Protein AF-G9K6S7-F1 (afdb_monomer_lite)

Organism: Mustela putorius furo (NCBI:txid9669)

InterPro domains:
  IPR003279 Potassium channel, inwardly rectifying, Kir6.2 [PR01332] (51-60)
  IPR003279 Potassium channel, inwardly rectifying, Kir6.2 [PR01332] (71-89)
  IPR013518 Potassium channel, inwardly rectifying, Kir, cytoplasmic [G3DSA:2.60.40.1400] (1-57)
  IPR014756 Immunoglobulin E-set [SSF81296] (1-52)
  IPR016449 Potassium channel, inwardly rectifying, Kir [PR01320] (1-18)
  IPR016449 Potassium channel, inwardly rectifying, Kir [PR01320] (25-39)
  IPR016449 Potassium channel, inwardly rectifying, Kir [PTHR11767] (1-53)
  IPR041647 Inward rectifier potassium channel, C-terminal [PF17655] (1-52)

Sequence (89 aa):
TSYLADEILWGQRFVPIVAEEDGRYSVDYSKFGNTIKVPTPLCTARQLDEDRSLLDALTLASSRGPLRKRSVAVAKTKPKFSISPDSLS

Foldseek 3Di:
DDDDPVRDDPQKDQDDQWDDDPNDIDGHCVSPPPIDGHDDDPDDPVVVVVVVVVVVVVVVVVPPDPDPDDDDDPDPDDDDDDDDPPPDD

pLDDT: mean 80.88, std 18.04, range [48.47, 98.31]

Structure (mmCIF, N/CA/C/O backbone):
data_AF-G9K6S7-F1
#
_entry.id   AF-G9K6S7-F1
#
loop_
_atom_site.group_PDB
_atom_site.id
_atom_site.type_symbol
_atom_site.label_atom_id
_atom_site.label_alt_id
_atom_site.label_comp_id
_atom_site.label_asym_id
_atom_site.label_entity_id
_atom_site.label_seq_id
_atom_site.pdbx_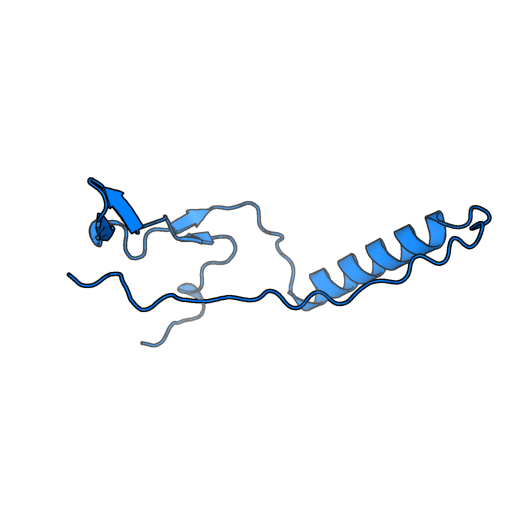PDB_ins_code
_atom_site.Cartn_x
_atom_site.Cartn_y
_atom_site.Cartn_z
_atom_site.occupancy
_atom_site.B_iso_or_equiv
_atom_site.auth_seq_id
_atom_site.auth_comp_id
_atom_site.auth_asym_id
_atom_site.auth_atom_id
_atom_site.pdbx_PDB_model_num
ATOM 1 N N . THR A 1 1 ? 13.291 -0.963 12.800 1.00 82.62 1 THR A N 1
ATOM 2 C CA . THR A 1 1 ? 12.876 -2.228 12.161 1.00 82.62 1 THR A CA 1
ATOM 3 C C . THR A 1 1 ? 13.523 -2.291 10.794 1.00 82.62 1 THR A C 1
ATOM 5 O O . THR A 1 1 ? 13.655 -1.247 10.166 1.00 82.62 1 THR A O 1
ATOM 8 N N . SER A 1 2 ? 13.981 -3.469 10.374 1.00 96.75 2 SER A N 1
ATOM 9 C CA . SER A 1 2 ? 14.603 -3.710 9.062 1.00 96.75 2 SER A CA 1
ATOM 10 C C . SER A 1 2 ? 13.831 -4.819 8.357 1.00 96.75 2 SER A C 1
ATOM 12 O O . SER A 1 2 ? 13.249 -5.645 9.056 1.00 96.75 2 SER A O 1
ATOM 14 N N . TYR A 1 3 ? 13.848 -4.830 7.022 1.00 96.94 3 TYR A N 1
ATOM 15 C CA . TYR A 1 3 ? 13.149 -5.832 6.216 1.00 96.94 3 TYR A CA 1
ATOM 16 C C . TYR A 1 3 ? 14.085 -6.508 5.204 1.00 96.94 3 TYR A C 1
ATOM 18 O O . TYR A 1 3 ? 14.961 -5.848 4.639 1.00 96.94 3 TYR A O 1
ATOM 26 N N . LEU A 1 4 ? 13.892 -7.806 4.970 1.00 98.31 4 LEU A N 1
ATOM 27 C CA . LEU A 1 4 ? 14.516 -8.579 3.892 1.00 98.31 4 LEU A CA 1
ATOM 28 C C . LEU A 1 4 ? 13.749 -8.397 2.574 1.00 98.31 4 LEU A C 1
ATOM 30 O O . LEU A 1 4 ? 12.597 -7.967 2.564 1.00 98.31 4 LEU A O 1
ATOM 34 N N . ALA A 1 5 ? 14.370 -8.755 1.446 1.00 96.94 5 ALA A N 1
ATOM 35 C CA . ALA A 1 5 ? 13.735 -8.643 0.129 1.00 96.94 5 ALA A CA 1
ATOM 36 C C . ALA A 1 5 ? 12.403 -9.415 0.055 1.00 96.94 5 ALA A C 1
ATOM 38 O O . ALA A 1 5 ? 11.419 -8.895 -0.465 1.00 96.94 5 ALA A O 1
ATOM 39 N N . ASP A 1 6 ? 12.357 -10.604 0.657 1.00 96.31 6 ASP A N 1
ATOM 40 C CA . ASP A 1 6 ? 11.180 -11.481 0.646 1.00 96.31 6 ASP A CA 1
ATOM 41 C C . ASP A 1 6 ? 10.046 -10.991 1.567 1.00 96.31 6 ASP A C 1
ATOM 43 O O . A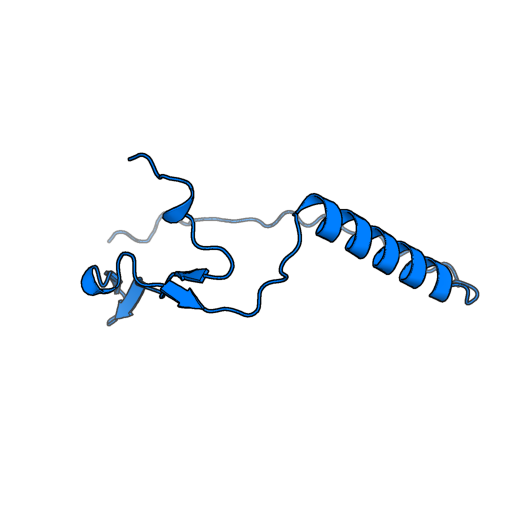SP A 1 6 ? 8.912 -11.457 1.470 1.00 96.31 6 ASP A O 1
ATOM 47 N N . GLU A 1 7 ? 10.327 -10.028 2.448 1.00 96.56 7 GLU A N 1
ATOM 48 C CA . GLU A 1 7 ? 9.334 -9.410 3.335 1.00 96.56 7 GLU A CA 1
ATOM 49 C C . GLU A 1 7 ? 8.632 -8.215 2.665 1.00 96.56 7 GLU A C 1
ATOM 51 O O . GLU A 1 7 ? 7.586 -7.756 3.130 1.00 96.56 7 GLU A O 1
ATOM 56 N N . ILE A 1 8 ? 9.175 -7.718 1.547 1.00 95.50 8 ILE A N 1
ATOM 57 C CA . ILE A 1 8 ? 8.602 -6.611 0.778 1.00 95.50 8 ILE A CA 1
ATOM 58 C C . ILE A 1 8 ? 7.677 -7.181 -0.295 1.00 95.50 8 ILE A C 1
ATOM 60 O O . ILE A 1 8 ? 8.071 -7.504 -1.415 1.00 95.50 8 ILE A O 1
ATOM 64 N N . LEU A 1 9 ? 6.399 -7.282 0.052 1.00 96.25 9 LEU A N 1
ATOM 65 C CA . LEU A 1 9 ? 5.387 -7.845 -0.832 1.00 96.25 9 LEU A CA 1
ATOM 66 C C . LEU A 1 9 ? 4.871 -6.796 -1.834 1.00 96.25 9 LEU A C 1
ATOM 68 O O . LEU A 1 9 ? 4.114 -5.891 -1.475 1.00 96.25 9 LEU A O 1
ATOM 72 N N . TRP A 1 10 ? 5.241 -6.938 -3.111 1.00 96.25 10 TRP A N 1
ATOM 73 C CA . TRP A 1 10 ? 4.717 -6.092 -4.189 1.00 96.25 10 TRP A CA 1
ATOM 74 C C . TRP A 1 10 ? 3.235 -6.376 -4.468 1.00 96.25 10 TRP A C 1
ATOM 76 O O . TRP A 1 10 ? 2.775 -7.517 -4.412 1.00 96.25 10 TRP A O 1
ATOM 86 N N . GLY A 1 11 ? 2.483 -5.325 -4.793 1.00 96.81 11 GLY A N 1
ATOM 87 C CA . GLY A 1 11 ? 1.057 -5.424 -5.110 1.00 96.81 11 GLY A CA 1
ATOM 88 C C . GLY A 1 11 ? 0.152 -5.742 -3.920 1.00 96.81 11 GLY A C 1
ATOM 89 O O . GLY A 1 11 ? -0.908 -6.349 -4.083 1.00 96.81 11 GLY A O 1
ATOM 90 N N . GLN A 1 12 ? 0.568 -5.330 -2.724 1.00 97.56 12 GLN A N 1
ATOM 91 C CA . GLN A 1 12 ? -0.208 -5.434 -1.494 1.00 97.56 12 GLN A CA 1
ATOM 92 C C . GLN A 1 12 ? -0.644 -4.052 -1.005 1.00 97.56 12 GLN A C 1
ATOM 94 O O . GLN A 1 12 ? 0.093 -3.072 -1.113 1.00 97.56 12 GLN A O 1
ATOM 99 N N . ARG A 1 13 ? -1.840 -3.976 -0.419 1.00 97.62 13 ARG A N 1
ATOM 100 C CA . ARG A 1 13 ? -2.366 -2.778 0.246 1.00 97.62 13 ARG A CA 1
ATOM 101 C C . ARG A 1 13 ? -2.709 -3.101 1.694 1.00 97.62 13 ARG A C 1
ATOM 103 O O . ARG A 1 13 ? -3.319 -4.132 1.956 1.00 97.62 13 ARG A O 1
ATOM 110 N N . PHE A 1 14 ? -2.359 -2.216 2.625 1.00 97.62 14 PHE A N 1
ATOM 111 C CA . PHE A 1 14 ? -2.741 -2.374 4.029 1.00 97.62 14 PHE A CA 1
ATOM 112 C C . PHE A 1 14 ? -4.255 -2.278 4.220 1.00 97.62 14 PHE A C 1
ATOM 114 O O . PHE A 1 14 ? -4.927 -1.436 3.615 1.00 97.62 14 PHE A O 1
ATOM 121 N N . VAL A 1 15 ? -4.778 -3.140 5.090 1.00 97.19 15 VAL A N 1
ATOM 122 C CA . VAL A 1 15 ? -6.166 -3.064 5.545 1.00 97.19 15 VAL A CA 1
ATOM 123 C C . VAL A 1 15 ? -6.344 -1.782 6.375 1.00 97.19 15 VAL A C 1
ATOM 125 O O . VAL A 1 15 ? -5.499 -1.495 7.223 1.00 97.19 15 VAL A O 1
ATOM 128 N N . PRO A 1 16 ? -7.414 -0.991 6.162 1.00 96.12 16 PRO A N 1
ATOM 129 C CA . PRO A 1 16 ? -7.704 0.165 7.003 1.00 96.12 16 PRO A CA 1
ATOM 130 C C . PRO A 1 16 ? -7.908 -0.254 8.463 1.00 96.12 16 PRO A C 1
ATOM 132 O O . PRO A 1 16 ? -8.730 -1.126 8.750 1.00 96.12 16 PRO A O 1
ATOM 135 N N . ILE A 1 17 ? -7.160 0.372 9.372 1.00 96.56 17 ILE A N 1
ATOM 136 C CA . ILE A 1 17 ? -7.204 0.060 10.811 1.00 96.56 17 ILE A CA 1
ATOM 137 C C . ILE A 1 17 ? -7.887 1.144 11.645 1.00 96.56 17 ILE A C 1
ATOM 139 O O . ILE A 1 17 ? -8.195 0.902 12.805 1.00 96.56 17 ILE A O 1
ATOM 143 N N . VAL A 1 18 ? -8.097 2.332 11.077 1.00 96.25 18 VAL A N 1
ATOM 144 C CA . VAL A 1 18 ? -8.736 3.458 11.766 1.00 96.25 18 VAL A CA 1
ATOM 145 C C . VAL A 1 18 ? -10.199 3.517 11.356 1.00 96.25 18 VAL A C 1
ATOM 147 O O . VAL A 1 18 ? -10.501 3.500 10.161 1.00 96.25 18 VAL A O 1
ATOM 150 N N . ALA A 1 19 ? -11.084 3.605 12.341 1.00 93.50 19 ALA A N 1
ATOM 151 C CA . ALA A 1 19 ? -12.510 3.814 12.151 1.00 93.50 19 ALA A CA 1
ATOM 152 C C . ALA A 1 19 ? -12.986 4.966 13.040 1.00 93.50 19 ALA A C 1
ATOM 154 O O . ALA A 1 19 ? -12.369 5.271 14.060 1.00 93.50 19 ALA A O 1
ATOM 155 N N . GLU A 1 20 ? -14.066 5.620 12.631 1.00 94.56 20 GLU A N 1
ATOM 156 C CA . GLU A 1 20 ? -14.778 6.570 13.478 1.00 94.56 20 GLU A CA 1
ATOM 157 C C . GLU A 1 20 ? -15.980 5.856 14.097 1.00 94.56 20 GLU A C 1
ATOM 159 O O . GLU A 1 20 ? -16.807 5.294 13.379 1.00 94.56 20 GLU A O 1
ATOM 164 N N . GLU A 1 21 ? -16.059 5.869 15.422 1.00 89.44 21 GLU A N 1
ATOM 165 C CA . GLU A 1 21 ? -17.166 5.316 16.195 1.00 89.44 21 GLU A CA 1
ATOM 166 C C . GLU A 1 21 ? -17.511 6.313 17.306 1.00 89.44 21 GLU A C 1
ATOM 168 O O . GLU A 1 21 ? -16.630 6.785 18.027 1.00 89.44 21 GLU A O 1
ATOM 173 N N . ASP A 1 22 ? -18.785 6.700 17.394 1.00 88.06 22 ASP A N 1
ATOM 174 C CA . ASP A 1 22 ? -19.307 7.644 18.393 1.00 88.06 22 ASP A CA 1
ATOM 175 C C . ASP A 1 22 ? -18.545 8.984 18.479 1.00 88.06 22 ASP A C 1
ATOM 177 O O . ASP A 1 22 ? -18.277 9.516 19.561 1.00 88.06 22 ASP A O 1
ATOM 181 N N . GLY A 1 23 ? -18.169 9.539 17.320 1.00 92.56 23 GLY A N 1
ATOM 182 C CA . GLY A 1 23 ? -17.434 10.807 17.222 1.00 92.56 23 GLY A CA 1
ATOM 183 C C . GLY A 1 23 ? -15.985 10.721 17.710 1.00 92.56 23 GLY A C 1
ATOM 184 O O . GLY A 1 23 ? -15.355 11.745 17.983 1.00 92.56 23 GLY A O 1
ATOM 185 N N . ARG A 1 24 ? -15.447 9.505 17.852 1.00 94.12 24 ARG A N 1
ATOM 186 C CA . ARG A 1 24 ? -14.062 9.237 18.242 1.00 94.12 24 ARG A CA 1
ATOM 187 C C . ARG A 1 24 ? -13.386 8.379 17.186 1.00 94.12 24 ARG A C 1
ATOM 189 O O . ARG A 1 24 ? -13.985 7.472 16.621 1.00 94.12 24 ARG A O 1
ATOM 196 N N . TYR A 1 25 ? -12.100 8.626 16.967 1.00 95.69 25 TYR A N 1
ATOM 197 C CA . TYR A 1 25 ? -11.277 7.742 16.150 1.00 95.69 25 TYR A CA 1
ATOM 198 C C . TYR A 1 25 ? -10.752 6.589 17.002 1.00 95.69 25 TYR A C 1
ATOM 200 O O . TYR A 1 25 ? -10.047 6.808 17.989 1.00 95.69 25 TYR A O 1
ATOM 208 N N . SER A 1 26 ? -11.084 5.364 16.609 1.00 94.19 26 SER A N 1
ATOM 209 C CA . SER A 1 26 ? -10.569 4.129 17.192 1.00 94.19 26 SER A CA 1
ATOM 210 C C . SER A 1 26 ? -9.601 3.446 16.222 1.00 94.19 26 SER A C 1
ATOM 212 O O . SER A 1 26 ? -9.673 3.624 15.002 1.00 94.19 26 SER A O 1
ATOM 214 N N . VAL A 1 27 ? -8.643 2.692 16.770 1.00 96.00 27 VAL A N 1
ATOM 215 C CA . VAL A 1 27 ? -7.630 1.962 15.995 1.00 96.00 27 VAL A CA 1
ATOM 216 C C . VAL A 1 27 ? -7.698 0.479 16.340 1.00 96.00 27 VAL A C 1
ATOM 218 O O . VAL A 1 27 ? -7.481 0.091 17.486 1.00 96.00 27 VAL A O 1
ATOM 221 N N . ASP A 1 28 ? -7.960 -0.354 15.339 1.00 95.12 28 ASP A N 1
ATOM 222 C CA . ASP A 1 28 ? -7.977 -1.809 15.455 1.00 95.12 28 ASP A CA 1
ATOM 223 C C . ASP A 1 28 ? -6.583 -2.398 15.181 1.00 95.12 28 ASP A C 1
ATOM 225 O O . ASP A 1 28 ? -6.208 -2.697 14.043 1.00 95.12 28 ASP A O 1
ATOM 229 N N . TYR A 1 29 ? -5.806 -2.586 16.249 1.00 96.06 29 TYR A N 1
ATOM 230 C CA . TYR A 1 29 ? -4.462 -3.162 16.166 1.00 96.06 29 TYR A CA 1
ATOM 231 C C . TYR A 1 29 ? -4.443 -4.638 15.754 1.00 96.06 29 TYR A C 1
ATOM 233 O O . TYR A 1 29 ? -3.393 -5.123 15.341 1.00 96.06 29 TYR A O 1
ATOM 241 N N . SER A 1 30 ? -5.571 -5.358 15.791 1.00 95.81 30 SER A N 1
ATOM 242 C CA . SER A 1 30 ? -5.619 -6.740 15.285 1.00 95.81 30 SER A CA 1
ATOM 243 C C . SER A 1 30 ? -5.433 -6.809 13.766 1.00 95.81 30 SER A C 1
ATOM 245 O O . SER A 1 30 ? -4.980 -7.818 13.228 1.00 95.81 30 SER A O 1
ATOM 247 N N . LYS A 1 31 ? -5.741 -5.711 13.066 1.00 94.12 31 LYS A N 1
ATOM 248 C CA . LYS A 1 31 ? -5.528 -5.556 11.624 1.00 94.12 31 LYS A CA 1
ATOM 249 C C . LYS A 1 31 ? -4.145 -5.000 11.285 1.00 94.12 31 LYS A C 1
ATOM 251 O O . LYS A 1 31 ? -3.823 -4.851 10.106 1.00 94.12 31 LYS A O 1
ATOM 256 N N . PHE A 1 32 ? -3.327 -4.683 12.289 1.00 91.50 32 PHE A N 1
ATOM 257 C CA . PHE A 1 32 ? -1.999 -4.124 12.082 1.00 91.50 32 PHE A CA 1
ATOM 258 C C . PHE A 1 32 ? -1.091 -5.154 11.395 1.00 91.50 32 PHE A C 1
ATOM 260 O O . PHE A 1 32 ? -0.843 -6.233 11.922 1.00 91.50 32 PHE A O 1
ATOM 267 N N . GLY A 1 33 ? -0.621 -4.823 10.191 1.00 93.62 33 GLY A N 1
ATOM 268 C CA . GLY A 1 33 ? 0.172 -5.722 9.344 1.00 93.62 33 GLY A CA 1
ATOM 269 C C . GLY A 1 33 ? -0.643 -6.553 8.349 1.00 93.62 33 GLY A C 1
ATOM 270 O O . GLY A 1 33 ? -0.062 -7.127 7.429 1.00 93.62 33 GLY A O 1
ATOM 271 N N . ASN A 1 34 ? -1.977 -6.565 8.450 1.00 96.25 34 ASN A N 1
ATOM 272 C CA . ASN A 1 34 ? -2.813 -7.259 7.475 1.00 96.25 34 ASN A CA 1
ATOM 273 C C . ASN A 1 34 ? -2.784 -6.527 6.130 1.00 96.25 34 ASN A C 1
ATOM 275 O O . ASN A 1 34 ? -2.946 -5.304 6.049 1.00 96.25 34 ASN A O 1
ATOM 279 N N . THR A 1 35 ? -2.618 -7.297 5.058 1.00 97.31 35 THR A N 1
ATOM 280 C CA . THR A 1 35 ? -2.565 -6.791 3.686 1.00 97.31 35 THR A CA 1
ATOM 281 C C . THR A 1 35 ? -3.518 -7.551 2.770 1.00 97.31 35 THR A C 1
ATOM 283 O O . THR A 1 35 ? -3.875 -8.701 3.026 1.00 97.31 35 THR A O 1
ATOM 286 N N . ILE A 1 36 ? -3.957 -6.882 1.704 1.00 97.25 36 ILE A N 1
ATOM 287 C CA . ILE A 1 36 ? -4.783 -7.447 0.637 1.00 97.25 36 ILE A CA 1
ATOM 288 C C . ILE A 1 36 ? -4.088 -7.285 -0.714 1.00 97.25 36 ILE A C 1
ATOM 290 O O . ILE A 1 36 ? -3.509 -6.233 -1.003 1.00 97.25 36 ILE A O 1
ATOM 294 N N . LYS A 1 37 ? -4.199 -8.312 -1.563 1.00 96.94 37 LYS A N 1
ATOM 295 C CA . LYS A 1 37 ? -3.679 -8.270 -2.933 1.00 96.94 37 LYS A CA 1
ATOM 296 C C . LYS A 1 37 ? -4.480 -7.266 -3.754 1.00 96.94 37 LYS A C 1
ATOM 298 O O . LYS A 1 37 ? -5.709 -7.310 -3.757 1.00 96.94 37 LYS A O 1
ATOM 303 N N . VAL A 1 38 ? -3.784 -6.397 -4.478 1.00 97.44 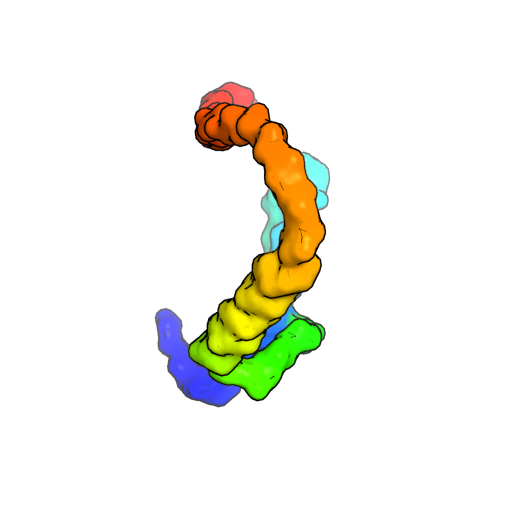38 VAL A N 1
ATOM 304 C CA . VAL A 1 38 ? -4.387 -5.406 -5.376 1.00 97.44 38 VAL A CA 1
ATOM 305 C C . VAL A 1 38 ? -3.780 -5.513 -6.775 1.00 97.44 38 VAL A C 1
ATOM 307 O O . VAL A 1 38 ? -2.576 -5.765 -6.892 1.00 97.44 38 VAL A O 1
ATOM 310 N N . PRO A 1 39 ? -4.571 -5.320 -7.850 1.00 96.62 39 PRO A N 1
ATOM 311 C CA . PRO A 1 39 ? -4.046 -5.304 -9.211 1.00 96.62 39 PRO A CA 1
ATOM 312 C C . PRO A 1 39 ? -2.950 -4.246 -9.340 1.00 96.62 39 PRO A C 1
ATOM 314 O O . PRO A 1 39 ? -3.216 -3.049 -9.274 1.00 96.62 39 PRO A O 1
ATOM 317 N N . THR A 1 40 ? -1.711 -4.706 -9.481 1.00 95.75 40 THR A N 1
ATOM 318 C CA . THR A 1 40 ? -0.523 -3.852 -9.547 1.00 95.75 40 THR A CA 1
ATOM 319 C C . THR A 1 40 ? 0.334 -4.332 -10.706 1.00 95.75 40 THR A C 1
ATOM 321 O O . THR A 1 40 ? 0.539 -5.543 -10.831 1.00 95.75 40 THR A O 1
ATOM 324 N N . PRO A 1 41 ? 0.819 -3.430 -11.572 1.00 94.94 41 PRO A N 1
ATOM 325 C CA . PRO A 1 41 ? 1.643 -3.827 -12.701 1.00 94.94 41 PRO A CA 1
ATOM 326 C C . PRO A 1 41 ? 2.934 -4.503 -12.223 1.00 94.94 41 PRO A C 1
ATOM 328 O O . PRO A 1 41 ? 3.571 -4.069 -11.260 1.00 94.94 41 PRO A O 1
ATOM 331 N N . LEU A 1 42 ? 3.316 -5.583 -12.906 1.00 93.69 42 LEU A N 1
ATOM 332 C CA . LEU A 1 42 ? 4.553 -6.329 -12.657 1.00 93.69 42 LEU A CA 1
ATOM 333 C C . LEU A 1 42 ? 5.695 -5.751 -13.496 1.00 93.69 42 LEU A C 1
ATOM 335 O O . LEU A 1 42 ? 6.302 -6.440 -14.311 1.00 93.69 42 LEU A O 1
ATOM 339 N N . CYS A 1 43 ? 5.949 -4.459 -13.327 1.00 93.81 43 CYS A N 1
ATOM 340 C CA . CYS A 1 43 ? 7.037 -3.763 -13.991 1.00 93.81 43 CYS A CA 1
ATOM 341 C C . CYS A 1 43 ? 7.875 -3.000 -12.971 1.00 93.81 43 CYS A C 1
ATOM 343 O O . CYS A 1 43 ? 7.463 -2.746 -11.837 1.00 93.81 43 CYS A O 1
ATOM 345 N N . THR A 1 44 ? 9.085 -2.642 -13.381 1.00 95.56 44 THR A N 1
ATOM 346 C CA . THR A 1 44 ? 9.902 -1.721 -12.593 1.00 95.56 44 THR A CA 1
ATOM 347 C C . THR A 1 44 ? 9.291 -0.320 -12.635 1.00 95.56 44 THR A C 1
ATOM 349 O O . THR A 1 44 ? 8.657 0.056 -13.621 1.00 95.56 44 THR A O 1
ATOM 352 N N . ALA A 1 45 ? 9.534 0.492 -11.602 1.00 93.00 45 ALA A N 1
ATOM 353 C CA . ALA A 1 45 ? 9.084 1.887 -11.587 1.00 93.00 45 ALA A CA 1
ATOM 354 C C . ALA A 1 45 ? 9.565 2.664 -12.828 1.00 93.00 45 ALA A C 1
ATOM 356 O O . ALA A 1 45 ? 8.809 3.427 -13.415 1.00 93.00 45 ALA A O 1
ATOM 357 N N . ARG A 1 46 ? 10.792 2.379 -13.284 1.00 94.25 46 ARG A N 1
ATOM 358 C CA . ARG A 1 46 ? 11.362 2.967 -14.499 1.00 94.25 46 ARG A CA 1
ATOM 359 C C . ARG A 1 46 ? 10.553 2.630 -15.754 1.00 94.25 46 ARG A C 1
ATOM 361 O O . ARG A 1 46 ? 10.249 3.529 -16.525 1.00 94.25 46 ARG A O 1
ATOM 368 N N . GLN A 1 47 ? 10.211 1.358 -15.956 1.00 95.00 47 GLN A N 1
ATOM 369 C CA . GLN A 1 47 ? 9.396 0.943 -17.104 1.00 95.00 47 GLN A CA 1
ATOM 370 C C . GLN A 1 47 ? 8.005 1.584 -17.057 1.00 95.00 47 GLN A C 1
ATOM 372 O O . GLN A 1 47 ? 7.505 2.034 -18.079 1.00 95.00 47 GLN A O 1
ATOM 377 N N . LEU A 1 48 ? 7.408 1.686 -15.864 1.00 93.00 48 LEU A N 1
ATOM 378 C CA . LEU A 1 48 ? 6.115 2.347 -15.680 1.00 93.00 48 LEU A CA 1
ATOM 379 C C . LEU A 1 48 ? 6.168 3.824 -16.108 1.00 93.00 48 LEU A C 1
ATOM 381 O O . LEU A 1 48 ? 5.259 4.298 -16.788 1.00 93.00 48 LEU A O 1
ATOM 385 N N . ASP A 1 49 ? 7.238 4.540 -15.754 1.00 93.75 49 ASP A N 1
ATOM 386 C CA . ASP A 1 49 ? 7.444 5.934 -16.163 1.00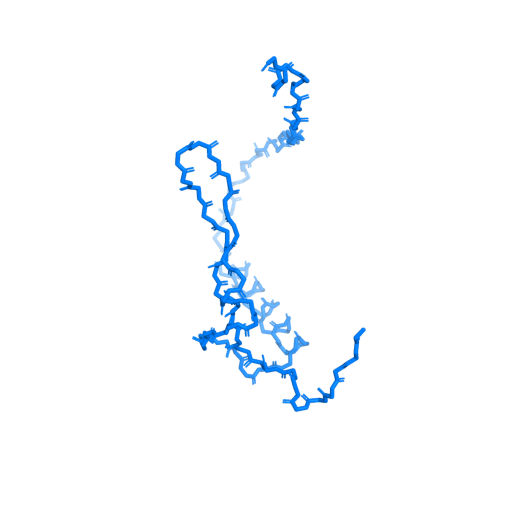 93.75 49 ASP A CA 1
ATOM 387 C C . ASP A 1 49 ? 7.682 6.080 -17.674 1.00 93.75 49 ASP A C 1
ATOM 389 O O . ASP A 1 49 ? 7.170 7.017 -18.294 1.00 93.75 49 ASP A O 1
ATOM 393 N N . GLU A 1 50 ? 8.428 5.154 -18.280 1.00 94.19 50 GLU A N 1
ATOM 394 C CA . GLU A 1 50 ? 8.646 5.095 -19.730 1.00 94.19 50 GLU A CA 1
ATOM 395 C C . GLU A 1 50 ? 7.310 4.884 -20.469 1.00 94.19 50 GLU A C 1
ATOM 397 O O . GLU A 1 50 ? 6.961 5.679 -21.345 1.00 94.19 50 GLU A O 1
ATOM 402 N N . ASP A 1 51 ? 6.505 3.903 -20.051 1.00 90.69 51 ASP A N 1
ATOM 403 C CA . ASP A 1 51 ? 5.187 3.614 -20.631 1.00 90.69 51 ASP A CA 1
ATOM 404 C C . ASP A 1 51 ? 4.215 4.787 -20.456 1.00 90.69 51 ASP A C 1
ATOM 406 O O . ASP A 1 51 ? 3.517 5.182 -21.394 1.00 90.69 51 ASP A O 1
ATOM 410 N N . ARG A 1 52 ? 4.195 5.405 -19.270 1.00 89.50 52 ARG A N 1
ATOM 411 C CA . ARG A 1 52 ? 3.392 6.605 -19.009 1.00 89.50 52 ARG A CA 1
ATOM 412 C C . ARG A 1 52 ? 3.799 7.762 -19.919 1.00 89.50 52 ARG A C 1
ATOM 414 O O . ARG A 1 52 ? 2.932 8.438 -20.466 1.00 89.50 52 ARG A O 1
ATOM 421 N N . SER A 1 53 ? 5.099 7.969 -20.110 1.00 83.94 53 SER A N 1
ATOM 422 C CA . SER A 1 53 ? 5.616 9.017 -20.995 1.00 83.94 53 SER A CA 1
ATOM 423 C C . SER A 1 53 ? 5.203 8.781 -22.451 1.00 83.94 53 SER A C 1
ATOM 425 O O . SER A 1 53 ? 4.851 9.729 -23.155 1.00 83.94 53 SER A O 1
ATOM 427 N N . LEU A 1 54 ? 5.193 7.521 -22.900 1.00 83.31 54 LEU A N 1
ATOM 428 C CA . LEU A 1 54 ? 4.695 7.148 -24.226 1.00 83.31 54 LEU A CA 1
ATOM 429 C C . LEU A 1 54 ? 3.192 7.425 -24.368 1.00 83.31 54 LEU A C 1
ATOM 431 O O . LEU A 1 54 ? 2.774 8.008 -25.369 1.00 83.31 54 LEU A O 1
ATOM 435 N N . LEU A 1 55 ? 2.382 7.066 -23.368 1.00 85.00 55 LEU A N 1
ATOM 436 C CA . LEU A 1 55 ? 0.942 7.349 -23.360 1.00 85.00 55 LEU A CA 1
ATOM 437 C C . LEU A 1 55 ? 0.652 8.856 -23.402 1.00 85.00 55 LEU A C 1
ATOM 439 O O . LEU A 1 55 ? -0.196 9.300 -24.183 1.00 85.00 55 LEU A O 1
ATOM 443 N N . ASP A 1 56 ? 1.383 9.657 -22.627 1.00 84.00 56 ASP A N 1
ATOM 444 C CA . ASP A 1 56 ? 1.249 11.116 -22.621 1.00 84.00 56 ASP A CA 1
ATOM 445 C C . ASP A 1 56 ? 1.641 11.718 -23.984 1.00 84.00 56 ASP A C 1
ATOM 447 O O . ASP A 1 56 ? 0.920 12.559 -24.531 1.00 84.00 56 ASP A O 1
ATOM 451 N N . ALA A 1 57 ? 2.731 11.245 -24.599 1.00 78.44 57 ALA A N 1
ATOM 452 C CA . ALA A 1 57 ? 3.168 11.694 -25.922 1.00 78.44 57 ALA A CA 1
ATOM 453 C C . ALA A 1 57 ? 2.154 11.353 -27.029 1.00 78.44 57 ALA A C 1
ATOM 455 O O . ALA A 1 57 ? 1.888 12.183 -27.902 1.00 78.44 57 ALA A O 1
ATOM 456 N N . LEU A 1 58 ? 1.554 10.160 -26.984 1.00 76.31 58 LEU A N 1
ATOM 457 C CA . LEU A 1 58 ? 0.499 9.745 -27.913 1.00 76.31 58 LEU A CA 1
ATOM 458 C C . LEU A 1 58 ? -0.781 10.564 -27.717 1.00 76.31 58 LEU A C 1
ATOM 460 O O . LEU A 1 58 ? -1.404 10.976 -28.696 1.00 76.31 58 LEU A O 1
ATOM 464 N N . THR A 1 59 ? -1.142 10.864 -26.469 1.00 74.56 59 THR A N 1
ATOM 465 C CA . THR A 1 59 ? -2.299 11.710 -26.136 1.00 74.56 59 THR A CA 1
ATOM 466 C C . THR A 1 59 ? -2.112 13.130 -26.678 1.00 74.56 59 THR A C 1
ATOM 468 O O . THR A 1 59 ? -3.005 13.683 -27.327 1.00 74.56 59 THR A O 1
ATOM 471 N N . LEU A 1 60 ? -0.917 13.705 -26.512 1.00 67.62 60 LEU A N 1
ATOM 472 C CA . LEU A 1 60 ? -0.559 15.003 -27.088 1.00 67.62 60 LEU A CA 1
ATOM 473 C C . LEU A 1 60 ? -0.531 14.966 -28.624 1.00 67.62 60 LEU A C 1
ATOM 475 O O . LEU A 1 60 ? -1.026 15.891 -29.269 1.00 67.62 60 LEU A O 1
ATOM 479 N N . ALA A 1 61 ? -0.018 13.895 -29.231 1.00 64.38 61 ALA A N 1
ATOM 480 C CA . ALA A 1 61 ? -0.013 13.726 -30.684 1.00 64.38 61 ALA A CA 1
ATOM 481 C C . ALA A 1 61 ? -1.423 13.532 -31.278 1.00 64.38 61 ALA A C 1
ATOM 483 O O . ALA A 1 61 ? -1.670 13.975 -32.401 1.00 64.38 61 ALA A O 1
ATOM 484 N N . SER A 1 62 ? -2.346 12.918 -30.529 1.00 59.66 62 SER A N 1
ATOM 485 C CA . SER A 1 62 ? -3.757 12.746 -30.902 1.00 59.66 62 SER A CA 1
ATOM 486 C C . SER A 1 62 ? -4.529 14.072 -30.859 1.00 59.66 62 SER A C 1
ATOM 488 O O . SER A 1 62 ? -5.390 14.317 -31.702 1.00 59.66 62 SER A O 1
ATOM 490 N N . SER A 1 63 ? -4.145 15.001 -29.974 1.00 60.59 63 SER A N 1
ATOM 491 C CA . SER A 1 63 ? -4.734 16.349 -29.891 1.00 60.59 63 SER A CA 1
ATOM 492 C C . SER A 1 63 ? -4.413 17.298 -31.065 1.00 60.59 63 SER A C 1
ATOM 494 O O . SER A 1 63 ? -4.725 18.485 -30.996 1.00 60.59 63 SER A O 1
ATOM 496 N N . ARG A 1 64 ? -3.865 16.800 -32.186 1.00 56.28 64 ARG A N 1
ATOM 497 C CA . ARG A 1 64 ? -3.620 17.557 -33.435 1.00 56.28 64 ARG A CA 1
ATOM 498 C C . ARG A 1 64 ? -4.898 17.903 -34.226 1.00 56.28 64 ARG A C 1
ATOM 500 O O . ARG A 1 64 ? -4.891 17.930 -35.453 1.00 56.28 64 ARG A O 1
ATOM 507 N N . GLY A 1 65 ? -5.991 18.224 -33.538 1.00 60.09 65 GLY A N 1
ATOM 508 C CA . GLY A 1 65 ? -7.029 19.095 -34.093 1.00 60.09 65 GLY A CA 1
ATOM 509 C C . GLY A 1 65 ? -6.593 20.561 -33.950 1.00 60.09 65 GLY A C 1
ATOM 510 O O . GLY A 1 65 ? -5.778 20.862 -33.080 1.00 60.09 65 GLY A O 1
ATOM 511 N N . PRO A 1 66 ? -7.080 21.509 -34.767 1.00 52.84 66 PRO A N 1
ATOM 512 C CA . PRO A 1 66 ? -6.685 22.907 -34.630 1.00 52.84 66 PRO A CA 1
ATOM 513 C C . PRO A 1 66 ? -7.152 23.451 -33.269 1.00 52.84 66 PRO A C 1
ATOM 515 O O . PRO A 1 66 ? -8.331 23.752 -33.078 1.00 52.84 66 PRO A O 1
ATOM 518 N N . LEU A 1 67 ? -6.228 23.588 -32.309 1.00 55.81 67 LEU A N 1
ATOM 519 C CA . LEU A 1 67 ? -6.491 24.253 -31.034 1.00 55.81 67 LEU A CA 1
ATOM 520 C C . LEU A 1 67 ? -6.816 25.731 -31.303 1.00 55.81 67 LEU A C 1
ATOM 522 O O . LEU A 1 67 ? -5.926 26.568 -31.471 1.00 55.81 67 LEU A O 1
ATOM 526 N N . ARG A 1 68 ? -8.107 26.084 -31.286 1.00 59.91 68 ARG A N 1
ATOM 527 C CA . ARG A 1 68 ? -8.529 27.461 -31.004 1.00 59.91 68 ARG A CA 1
ATOM 528 C C . ARG A 1 68 ? -8.016 27.810 -29.607 1.00 59.91 68 ARG A C 1
ATOM 530 O O . ARG A 1 68 ? -8.509 27.282 -28.614 1.00 59.91 68 ARG A O 1
ATOM 537 N N . LYS A 1 69 ? -7.012 28.689 -29.541 1.00 53.19 69 LYS A N 1
ATOM 538 C CA . LYS A 1 69 ? -6.467 29.258 -28.303 1.00 53.19 69 LYS A CA 1
ATOM 539 C C . LYS A 1 69 ? -7.608 29.849 -27.467 1.00 53.19 69 LYS A C 1
ATOM 541 O O . LYS A 1 69 ? -8.082 30.942 -27.754 1.00 53.19 69 LYS A O 1
ATOM 546 N N . ARG A 1 70 ? -8.033 29.148 -26.418 1.00 51.22 70 ARG A N 1
ATOM 547 C CA . ARG A 1 70 ? -8.717 29.774 -25.285 1.00 51.22 70 ARG A CA 1
ATOM 548 C C . ARG A 1 70 ? -7.691 29.932 -24.178 1.00 51.22 70 ARG A C 1
ATOM 550 O O . ARG A 1 70 ? -7.334 28.967 -23.514 1.00 51.22 70 ARG A O 1
ATOM 557 N N . SER A 1 71 ? -7.200 31.153 -24.004 1.00 48.47 71 SER A N 1
ATOM 558 C CA . SER A 1 71 ? -6.475 31.551 -22.803 1.00 48.47 71 SER A CA 1
ATOM 559 C C . SER A 1 71 ? -7.410 31.397 -21.602 1.00 48.47 71 SER A C 1
ATOM 561 O O . SER A 1 71 ? -8.343 32.183 -21.442 1.00 48.47 71 SER A O 1
ATOM 563 N N . VAL A 1 72 ? -7.186 30.380 -20.773 1.00 50.66 72 VAL A N 1
ATOM 564 C CA . VAL A 1 72 ? -7.760 30.317 -19.427 1.00 50.66 72 VAL A CA 1
ATOM 565 C C . VAL A 1 72 ? -6.618 30.577 -18.460 1.00 50.66 72 VAL A C 1
ATOM 567 O O . VAL A 1 72 ? -5.684 29.786 -18.354 1.00 50.66 72 VAL A O 1
ATOM 570 N N . ALA A 1 73 ? -6.669 31.730 -17.798 1.00 60.22 73 ALA A N 1
ATOM 571 C CA . ALA A 1 73 ? -5.774 32.051 -16.702 1.00 60.22 73 ALA A CA 1
ATOM 572 C C . ALA A 1 73 ? -6.017 31.050 -15.562 1.00 60.22 73 ALA A C 1
ATOM 574 O O . ALA A 1 73 ? -7.103 31.007 -14.987 1.00 60.22 73 ALA A O 1
ATOM 575 N N . VAL A 1 74 ? -5.013 30.231 -15.246 1.00 50.72 74 VAL A N 1
ATOM 576 C CA . VAL A 1 74 ? -5.042 29.354 -14.072 1.00 50.72 74 VAL A CA 1
ATOM 577 C C . VAL A 1 74 ? -4.735 30.216 -12.852 1.00 50.72 74 VAL A C 1
ATOM 579 O O . VAL A 1 74 ? -3.582 30.551 -12.580 1.00 50.72 74 VAL A O 1
ATOM 582 N N . ALA A 1 75 ? -5.776 30.605 -12.120 1.00 60.38 75 ALA A N 1
ATOM 583 C CA . ALA A 1 75 ? -5.607 31.178 -10.795 1.00 60.38 75 ALA A CA 1
ATOM 584 C C . ALA A 1 75 ? -5.020 30.097 -9.870 1.00 60.38 75 ALA A C 1
ATOM 586 O O . ALA A 1 75 ? -5.661 29.085 -9.594 1.00 60.38 75 ALA A O 1
ATOM 587 N N . LYS A 1 76 ? -3.783 30.300 -9.397 1.00 49.44 76 LYS A N 1
ATOM 588 C CA . LYS A 1 76 ? -3.177 29.505 -8.318 1.00 49.44 76 LYS A CA 1
ATOM 589 C C . LYS A 1 76 ? -3.930 29.788 -7.015 1.00 49.44 76 LYS A C 1
ATOM 591 O O . LYS A 1 76 ? -3.530 30.662 -6.248 1.00 49.44 76 LYS A O 1
ATOM 596 N N . THR A 1 77 ? -5.000 29.054 -6.736 1.00 57.41 77 THR A N 1
ATOM 597 C CA . THR A 1 77 ? -5.551 28.994 -5.381 1.00 57.41 77 THR A CA 1
ATOM 598 C C . THR A 1 77 ? -4.732 27.985 -4.582 1.00 57.41 77 THR A C 1
ATOM 600 O O . THR A 1 77 ? -4.762 26.780 -4.813 1.00 57.41 77 THR A O 1
ATOM 603 N N . LYS A 1 78 ? -3.917 28.501 -3.657 1.00 54.94 78 LYS A N 1
ATOM 604 C CA . LYS A 1 78 ? -3.252 27.677 -2.644 1.00 54.94 78 LYS A CA 1
ATOM 605 C C . LYS A 1 78 ? -4.341 27.086 -1.734 1.00 54.94 78 LYS A C 1
ATOM 607 O O . LYS A 1 78 ? -5.171 27.866 -1.261 1.00 54.94 78 LYS A O 1
ATOM 612 N N . PRO A 1 79 ? -4.359 25.771 -1.458 1.00 56.06 79 PRO A N 1
ATOM 613 C CA 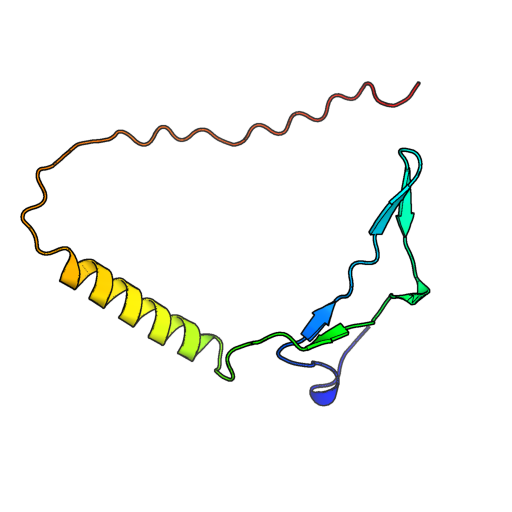. PRO A 1 79 ? -5.267 25.218 -0.462 1.00 56.06 79 PRO A CA 1
ATOM 614 C C . PRO A 1 79 ? -4.919 25.817 0.905 1.00 56.06 79 PRO A C 1
ATOM 616 O O . PRO A 1 79 ? -3.774 25.754 1.356 1.00 56.06 79 PRO A O 1
ATOM 619 N N . LYS A 1 80 ? -5.898 26.463 1.538 1.00 64.31 80 LYS A N 1
ATOM 620 C CA . LYS A 1 80 ? -5.761 27.089 2.853 1.00 64.31 80 LYS A CA 1
ATOM 621 C C . LYS A 1 80 ? -6.313 26.108 3.886 1.00 64.31 80 LYS A C 1
ATOM 623 O O . LYS A 1 80 ? -7.518 26.047 4.086 1.00 64.31 80 LYS A O 1
ATOM 628 N N . PHE A 1 81 ? -5.438 25.321 4.507 1.00 48.59 81 PHE A N 1
ATOM 629 C CA . PHE A 1 81 ? -5.788 24.586 5.722 1.00 48.59 81 PHE A CA 1
ATOM 630 C C . PHE A 1 81 ? -5.728 25.567 6.895 1.00 48.59 81 PHE A C 1
ATOM 632 O O . PHE A 1 81 ? -4.650 26.031 7.261 1.00 48.59 81 PHE A O 1
ATOM 639 N N . SER A 1 82 ? -6.882 25.925 7.454 1.00 63.62 82 SER A N 1
ATOM 640 C CA . SER A 1 82 ? -6.972 26.557 8.771 1.00 63.62 82 SER A CA 1
ATOM 641 C C . SER A 1 82 ? -7.439 25.503 9.763 1.00 63.62 82 SER A C 1
ATOM 643 O O . SER A 1 82 ? -8.547 24.991 9.628 1.00 63.62 82 SER A O 1
ATOM 645 N N . ILE A 1 83 ? -6.597 25.175 10.739 1.00 60.50 83 ILE A N 1
ATOM 646 C CA . ILE A 1 83 ? -7.020 24.426 11.920 1.00 60.50 83 ILE A CA 1
ATOM 647 C C . ILE A 1 83 ? -7.385 25.483 12.961 1.00 60.50 83 ILE A C 1
ATOM 649 O O . ILE A 1 83 ? -6.518 26.230 13.415 1.00 60.50 83 ILE A O 1
ATOM 653 N N . SER A 1 84 ? -8.675 25.603 13.262 1.00 58.03 84 SER A N 1
ATOM 654 C CA . SER A 1 84 ? -9.185 26.435 14.354 1.00 58.03 84 SER A CA 1
ATOM 655 C C . SER A 1 84 ? -8.812 25.770 15.685 1.00 58.03 84 SER A C 1
ATOM 657 O O . SER A 1 84 ? -9.076 24.578 15.829 1.00 58.03 84 SER A O 1
ATOM 659 N N . PRO A 1 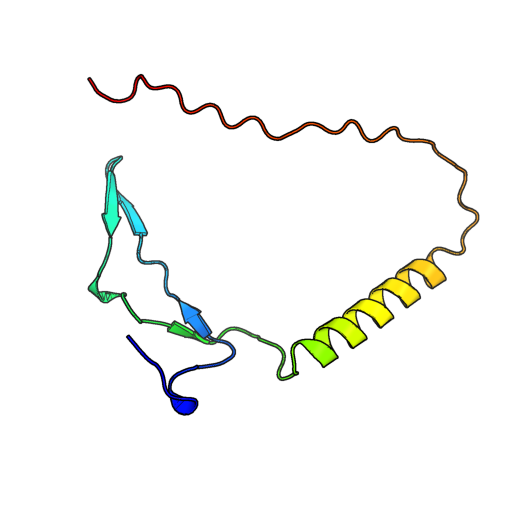85 ? -8.231 26.481 16.665 1.00 62.59 85 PRO A N 1
ATOM 660 C CA . PRO A 1 85 ? -7.877 25.884 17.954 1.00 62.59 85 PRO A CA 1
ATOM 661 C C . PRO A 1 85 ? -9.050 25.685 18.939 1.00 62.59 85 PRO A C 1
ATOM 663 O O . PRO A 1 85 ? -8.805 25.263 20.063 1.00 62.59 85 PRO A O 1
ATOM 666 N N . ASP A 1 86 ? -10.311 25.896 18.548 1.00 56.59 86 ASP A N 1
ATOM 667 C CA . ASP A 1 86 ? -11.472 25.774 19.456 1.00 56.59 86 ASP A CA 1
ATOM 668 C C . ASP A 1 86 ? -12.108 24.371 19.461 1.00 56.59 86 ASP A C 1
ATOM 670 O O . ASP A 1 86 ? -13.314 24.208 19.294 1.00 56.59 86 ASP A O 1
ATOM 674 N N . SER A 1 87 ? -11.313 23.314 19.629 1.00 56.66 87 SER A N 1
ATOM 675 C CA . SER A 1 87 ? -11.850 21.948 19.809 1.00 56.66 87 SER A CA 1
ATOM 676 C C . SER A 1 87 ? -11.349 21.251 21.072 1.00 56.66 87 SER A C 1
ATOM 678 O O . SER A 1 87 ? -11.273 20.027 21.118 1.00 56.66 87 SER A O 1
ATOM 680 N N . LEU A 1 88 ? -11.046 22.031 22.110 1.00 49.84 88 LEU A N 1
ATOM 681 C CA . LEU A 1 88 ? -10.882 21.549 23.480 1.00 49.84 88 LEU A CA 1
ATOM 682 C C . LEU A 1 88 ? -11.659 22.476 24.423 1.00 49.84 88 LEU A C 1
ATOM 684 O O . LEU A 1 88 ? -11.136 23.485 24.889 1.00 49.84 88 LEU A O 1
ATOM 688 N N . SER A 1 89 ? -12.914 22.111 24.679 1.00 51.12 89 SER A N 1
ATOM 689 C CA . SER A 1 89 ? -13.612 22.419 25.927 1.00 51.12 89 SER A CA 1
ATOM 690 C C . SER A 1 89 ? -14.074 21.120 26.560 1.00 51.12 89 SER A C 1
ATOM 692 O O . SER A 1 89 ? -14.326 20.153 25.806 1.00 51.12 89 SER A O 1
#

Secondary structure (DSSP, 8-state):
----GGGS-TTEEEPP-EEEETTEEEE-GGGTT-EEE----SS-HHHHHHHHHHHHHHHHHHT-S-------------------S----

Radius of gyration: 22.74 Å; chains: 1; bounding box: 34×44×61 Å